Protein AF-A0A7W1SIY6-F1 (afdb_monomer_lite)

Structure (mmCIF, N/CA/C/O backbo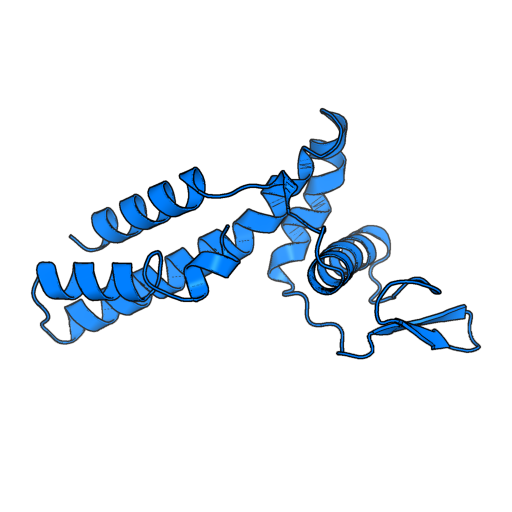ne):
data_AF-A0A7W1SIY6-F1
#
_entry.id   AF-A0A7W1SIY6-F1
#
loop_
_atom_site.group_PDB
_atom_site.id
_atom_site.type_symbol
_atom_site.label_atom_id
_atom_site.label_alt_id
_atom_site.label_comp_id
_atom_site.label_asym_id
_atom_site.label_entity_id
_atom_site.label_seq_id
_atom_site.pdbx_PDB_ins_code
_atom_site.Cartn_x
_atom_site.Cartn_y
_atom_site.Cartn_z
_atom_site.occupancy
_atom_site.B_iso_or_equiv
_atom_site.auth_seq_id
_atom_site.auth_comp_id
_atom_site.auth_asym_id
_atom_site.auth_atom_id
_atom_site.pdbx_PDB_model_num
ATOM 1 N N . MET A 1 1 ? 21.743 -2.384 -12.414 1.00 84.88 1 MET A N 1
ATOM 2 C CA . MET A 1 1 ? 20.937 -1.147 -12.358 1.00 84.88 1 MET A CA 1
ATOM 3 C C . MET A 1 1 ? 19.523 -1.365 -11.811 1.00 84.88 1 MET A C 1
ATOM 5 O O . MET A 1 1 ? 19.222 -0.806 -10.770 1.00 84.88 1 MET A O 1
ATOM 9 N N . LEU A 1 2 ? 18.697 -2.231 -12.422 1.00 88.19 2 LEU A N 1
ATOM 10 C CA . LEU A 1 2 ? 17.282 -2.456 -12.049 1.00 88.19 2 LEU A CA 1
ATOM 11 C C . LEU A 1 2 ? 16.999 -2.583 -10.538 1.00 88.19 2 LEU A C 1
ATOM 13 O O . LEU A 1 2 ? 16.204 -1.817 -10.004 1.00 88.19 2 LEU A O 1
ATOM 17 N N . LEU A 1 3 ? 17.648 -3.533 -9.853 1.00 90.12 3 LEU A N 1
ATOM 18 C CA . LEU A 1 3 ? 17.415 -3.777 -8.424 1.00 90.12 3 LEU A CA 1
ATOM 19 C C . LEU A 1 3 ? 17.698 -2.526 -7.579 1.00 90.12 3 LEU A C 1
ATOM 21 O O . LEU A 1 3 ? 16.885 -2.158 -6.740 1.00 90.12 3 LEU A O 1
ATOM 25 N N . TRP A 1 4 ? 18.817 -1.848 -7.843 1.00 89.62 4 TRP A N 1
ATOM 26 C CA . TRP A 1 4 ? 19.194 -0.628 -7.131 1.00 89.62 4 TRP A CA 1
ATOM 27 C C . TRP A 1 4 ? 18.203 0.510 -7.365 1.00 89.62 4 TRP A C 1
ATOM 29 O O . TRP A 1 4 ? 17.833 1.186 -6.412 1.00 89.62 4 TRP A O 1
ATOM 39 N N . SER A 1 5 ? 17.716 0.684 -8.597 1.00 87.50 5 SER A N 1
ATOM 40 C CA . SER A 1 5 ? 16.692 1.688 -8.903 1.00 87.50 5 SER A CA 1
ATOM 41 C C . SER A 1 5 ? 15.382 1.417 -8.156 1.00 87.50 5 SER A C 1
ATOM 43 O O . SER A 1 5 ? 14.774 2.354 -7.642 1.00 87.50 5 SER A O 1
ATOM 45 N N . VAL A 1 6 ? 14.958 0.150 -8.057 1.00 89.56 6 VAL A N 1
ATOM 46 C CA . VAL A 1 6 ? 13.746 -0.233 -7.310 1.00 89.56 6 VAL A CA 1
ATOM 47 C C . VAL A 1 6 ? 13.938 0.021 -5.817 1.00 89.56 6 VAL A C 1
ATOM 49 O O . VAL A 1 6 ? 13.108 0.689 -5.210 1.00 89.56 6 VAL A O 1
ATOM 52 N N . LEU A 1 7 ? 15.048 -0.444 -5.235 1.00 91.94 7 LEU A N 1
ATOM 53 C CA . LEU A 1 7 ? 15.339 -0.256 -3.810 1.00 91.94 7 LEU A CA 1
ATOM 54 C C . LEU A 1 7 ? 15.425 1.225 -3.430 1.00 91.94 7 LEU A C 1
ATOM 56 O O . LEU A 1 7 ? 14.842 1.626 -2.427 1.00 91.94 7 LEU A O 1
ATOM 60 N N . LEU A 1 8 ? 16.095 2.046 -4.245 1.00 91.19 8 LEU A N 1
ATOM 61 C CA . LEU A 1 8 ? 16.187 3.486 -4.006 1.00 91.19 8 LEU A CA 1
ATOM 62 C C . LEU A 1 8 ? 14.807 4.151 -4.078 1.00 91.19 8 LEU A C 1
ATOM 64 O O . LEU A 1 8 ? 14.478 4.961 -3.220 1.00 91.19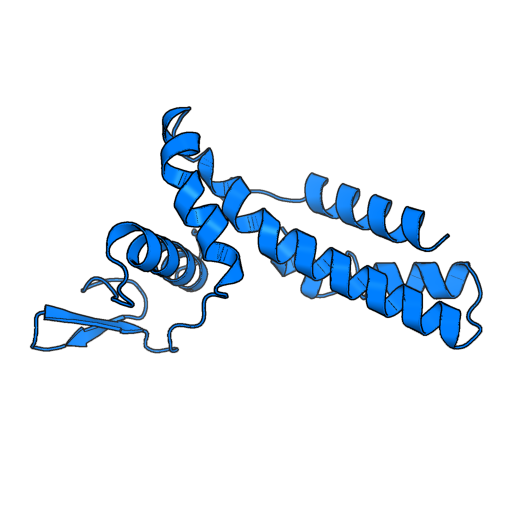 8 LEU A O 1
ATOM 68 N N . SER A 1 9 ? 13.979 3.772 -5.054 1.00 85.81 9 SER A N 1
ATOM 69 C CA . SER A 1 9 ? 12.616 4.303 -5.191 1.00 85.81 9 SER A CA 1
ATOM 70 C C . SER A 1 9 ? 11.738 3.924 -3.995 1.00 85.81 9 SER A C 1
ATOM 72 O O . SER A 1 9 ? 11.010 4.760 -3.471 1.00 85.81 9 SER A O 1
ATOM 74 N N . MET A 1 10 ? 11.850 2.681 -3.521 1.00 87.56 10 MET A N 1
ATOM 75 C CA . MET A 1 10 ? 11.152 2.194 -2.329 1.00 87.56 10 MET A CA 1
ATOM 76 C C . MET A 1 10 ? 11.599 2.924 -1.062 1.00 87.56 10 MET A C 1
ATOM 78 O O . MET A 1 10 ? 10.754 3.295 -0.250 1.00 87.56 10 MET A O 1
ATOM 82 N N . LEU A 1 11 ? 12.899 3.189 -0.918 1.00 89.44 11 LEU A N 1
ATOM 83 C CA . LEU A 1 11 ? 13.442 3.950 0.205 1.0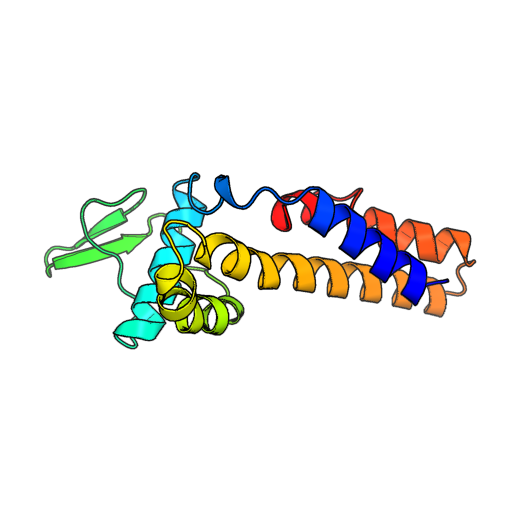0 89.44 11 LEU A CA 1
ATOM 84 C C . LEU A 1 11 ? 12.969 5.409 0.190 1.00 89.44 11 LEU A C 1
ATOM 86 O O . LEU A 1 11 ? 12.574 5.924 1.230 1.00 89.44 11 LEU A O 1
ATOM 90 N N . VAL A 1 12 ? 12.954 6.053 -0.981 1.00 87.56 12 VAL A N 1
ATOM 91 C CA . VAL A 1 12 ? 12.420 7.415 -1.135 1.00 87.56 12 VAL A CA 1
ATOM 92 C C . VAL A 1 12 ? 10.938 7.460 -0.773 1.00 87.56 12 VAL A C 1
ATOM 94 O O . VAL A 1 12 ? 10.544 8.316 0.009 1.00 87.56 12 VAL A O 1
ATOM 97 N N . LEU A 1 13 ? 10.126 6.524 -1.274 1.00 82.75 13 LEU A N 1
ATOM 98 C CA . LEU A 1 13 ? 8.703 6.471 -0.926 1.00 82.75 13 LEU A CA 1
ATOM 99 C C . LEU A 1 13 ? 8.502 6.228 0.571 1.00 82.75 13 LEU A C 1
ATOM 101 O O . LEU A 1 13 ? 7.756 6.965 1.200 1.00 82.75 13 LEU A O 1
ATOM 105 N N . GLY A 1 14 ? 9.232 5.282 1.168 1.00 81.38 14 GLY A N 1
ATOM 106 C CA . GLY A 1 14 ? 9.149 5.013 2.605 1.00 81.38 14 GLY A CA 1
ATOM 107 C C . GLY A 1 14 ? 9.570 6.197 3.482 1.00 81.38 14 GLY A C 1
ATOM 108 O O . GLY A 1 14 ? 9.036 6.362 4.571 1.00 81.38 14 GLY A O 1
ATOM 109 N N . ALA A 1 15 ? 10.492 7.042 3.012 1.00 84.25 15 ALA A N 1
ATOM 110 C CA . ALA A 1 15 ? 10.896 8.262 3.713 1.00 84.25 15 ALA A CA 1
ATOM 111 C C . ALA A 1 15 ? 9.880 9.413 3.584 1.00 84.25 15 ALA A C 1
ATOM 113 O O . ALA A 1 15 ? 9.919 10.346 4.382 1.00 84.25 15 ALA A O 1
ATOM 114 N N . LEU A 1 16 ? 9.010 9.367 2.571 1.00 82.56 16 LEU A N 1
ATOM 115 C CA . LEU A 1 16 ? 7.989 10.385 2.300 1.00 82.56 16 LEU A CA 1
ATOM 116 C C . LEU A 1 16 ? 6.594 9.996 2.810 1.00 82.56 16 LEU A C 1
ATOM 118 O O . LEU A 1 16 ? 5.707 10.846 2.824 1.00 82.56 16 LEU A O 1
ATOM 122 N N . VAL A 1 17 ? 6.410 8.739 3.214 1.00 78.75 17 VAL A N 1
ATOM 123 C CA . VAL A 1 17 ? 5.189 8.232 3.845 1.00 78.75 17 VAL A CA 1
ATOM 124 C C . VAL A 1 17 ? 4.874 9.014 5.118 1.00 78.75 17 VAL A C 1
ATOM 126 O O . VAL A 1 17 ? 5.737 9.172 5.984 1.00 78.75 17 VAL A O 1
ATOM 129 N N . ASP A 1 18 ? 3.615 9.425 5.267 1.00 79.94 18 ASP A N 1
ATOM 130 C CA . ASP A 1 18 ? 3.104 9.992 6.514 1.00 79.94 18 ASP A CA 1
ATOM 131 C C . ASP A 1 18 ? 1.862 9.229 6.982 1.00 79.94 18 ASP A C 1
ATOM 133 O O . ASP A 1 18 ? 0.721 9.530 6.615 1.00 79.94 18 ASP A O 1
ATOM 137 N N . ASP A 1 19 ? 2.091 8.241 7.846 1.00 76.00 19 ASP A N 1
ATOM 138 C CA . ASP A 1 19 ? 1.062 7.332 8.344 1.00 76.00 19 ASP A CA 1
ATOM 139 C C . ASP A 1 19 ? -0.031 8.014 9.179 1.00 76.00 19 ASP A C 1
ATOM 141 O O . ASP A 1 19 ? -1.142 7.489 9.289 1.00 76.00 19 ASP A O 1
ATOM 145 N N . ARG A 1 20 ? 0.204 9.240 9.657 1.00 80.81 20 ARG A N 1
ATOM 146 C CA . ARG A 1 20 ? -0.807 10.052 10.354 1.00 80.81 20 ARG A CA 1
ATOM 147 C C . ARG A 1 20 ? -2.003 10.390 9.463 1.00 80.81 20 ARG A C 1
ATOM 149 O O . ARG A 1 20 ? -3.074 10.713 9.978 1.00 80.81 20 ARG A O 1
ATOM 156 N N . HIS A 1 21 ? -1.842 10.305 8.141 1.00 76.75 21 HIS A N 1
ATOM 157 C CA . HIS A 1 21 ? -2.914 10.545 7.176 1.00 76.75 21 HIS A CA 1
ATOM 158 C C . HIS A 1 21 ? -3.756 9.300 6.871 1.00 76.75 21 HIS A C 1
ATOM 160 O O . HIS A 1 21 ? -4.829 9.414 6.262 1.00 76.75 21 HIS A O 1
ATOM 166 N N . VAL A 1 22 ? -3.327 8.115 7.327 1.00 76.19 22 VAL A N 1
ATOM 167 C CA . VAL A 1 22 ? -4.041 6.859 7.090 1.00 76.19 22 VAL A CA 1
ATOM 168 C C . VAL A 1 22 ? -5.440 6.929 7.686 1.00 76.19 22 VAL A C 1
ATOM 170 O O . VAL A 1 22 ? -5.643 7.121 8.887 1.00 76.19 22 VAL A O 1
ATOM 173 N N . GLY A 1 23 ? -6.429 6.738 6.815 1.00 75.19 23 GLY A N 1
ATOM 174 C CA . GLY A 1 23 ? -7.830 6.730 7.197 1.00 75.19 23 GLY A CA 1
ATOM 175 C C . GLY A 1 23 ? -8.396 8.105 7.534 1.00 75.19 23 GLY A C 1
ATOM 176 O O . GLY A 1 23 ? -9.477 8.123 8.106 1.00 75.19 23 GLY A O 1
ATOM 177 N N . LEU A 1 24 ? -7.741 9.231 7.198 1.00 80.00 24 LEU A N 1
ATOM 178 C CA . LEU A 1 24 ? -8.337 10.577 7.295 1.00 80.00 24 LEU A CA 1
ATOM 179 C C . LEU A 1 24 ? -9.386 10.825 6.204 1.00 80.00 24 LEU A C 1
ATOM 181 O O . LEU A 1 24 ? -10.425 11.438 6.467 1.00 80.00 24 LEU A O 1
ATOM 185 N N . ILE A 1 25 ? -9.141 10.299 5.004 1.00 79.62 25 ILE A N 1
ATOM 186 C CA . ILE A 1 25 ? -10.068 10.351 3.872 1.00 79.62 25 ILE A CA 1
ATOM 187 C C . ILE A 1 25 ? -11.173 9.320 4.100 1.00 79.62 25 ILE A C 1
ATOM 189 O O . ILE A 1 25 ? -10.901 8.155 4.388 1.00 79.62 25 ILE A O 1
ATOM 193 N N . ALA A 1 26 ? -12.424 9.757 3.962 1.00 75.19 26 ALA A N 1
ATOM 194 C CA . ALA A 1 26 ? -13.611 8.942 4.205 1.00 75.19 26 ALA A CA 1
ATOM 195 C C . ALA A 1 26 ? -13.610 7.610 3.429 1.00 75.19 26 ALA A C 1
ATOM 197 O O . ALA A 1 26 ? -13.924 6.570 4.005 1.00 75.19 26 ALA A O 1
ATOM 198 N N . ASP A 1 27 ? -13.173 7.631 2.169 1.00 73.38 27 ASP A N 1
ATOM 199 C CA . ASP A 1 27 ? -13.042 6.436 1.330 1.00 73.38 27 ASP A CA 1
ATOM 200 C C . ASP A 1 27 ? -11.981 5.455 1.870 1.00 73.38 27 ASP A C 1
ATOM 202 O O . ASP A 1 27 ? -12.283 4.306 2.190 1.00 73.38 27 ASP A O 1
ATOM 206 N N . GLY A 1 28 ? -10.757 5.927 2.135 1.00 74.75 28 GLY A N 1
ATOM 207 C CA . GLY A 1 28 ? -9.704 5.091 2.730 1.00 74.75 28 GLY A CA 1
ATOM 208 C C . GLY A 1 28 ? -10.080 4.527 4.108 1.00 74.75 28 GLY A C 1
ATOM 209 O O . GLY A 1 28 ? -9.753 3.389 4.444 1.00 74.75 28 GLY A O 1
ATOM 210 N N . ARG A 1 29 ? -10.838 5.289 4.904 1.00 79.88 29 ARG A N 1
ATOM 211 C CA . ARG A 1 29 ? -11.357 4.851 6.206 1.00 79.88 29 ARG A CA 1
ATOM 212 C C . ARG A 1 29 ? -12.385 3.724 6.069 1.00 79.88 29 ARG A C 1
ATOM 214 O O . ARG A 1 29 ? -12.370 2.789 6.872 1.00 79.88 29 ARG A O 1
ATOM 221 N N . GLN A 1 30 ? -13.274 3.813 5.077 1.00 76.69 30 GLN A N 1
ATOM 222 C CA . GLN A 1 30 ? -14.226 2.752 4.738 1.00 76.69 30 GLN A CA 1
ATOM 223 C C . GLN A 1 30 ? -13.505 1.465 4.339 1.00 76.69 30 GLN A C 1
ATOM 225 O O . GLN A 1 30 ? -13.882 0.385 4.804 1.00 76.69 30 GLN A O 1
ATOM 230 N N . MET A 1 31 ? -12.452 1.587 3.522 1.00 78.00 31 MET A N 1
ATOM 231 C CA . MET A 1 31 ? -11.623 0.455 3.128 1.00 78.00 31 MET A CA 1
ATOM 232 C C . MET A 1 31 ? -11.051 -0.215 4.374 1.00 78.00 31 MET A C 1
ATOM 234 O O . MET A 1 31 ? -11.461 -1.326 4.673 1.00 78.00 31 MET A O 1
ATOM 238 N N . ILE A 1 32 ? -10.237 0.469 5.184 1.00 77.62 32 ILE A N 1
ATOM 239 C CA . ILE A 1 32 ? -9.592 -0.118 6.377 1.00 77.62 32 ILE A CA 1
ATOM 240 C C . ILE A 1 32 ? -10.590 -0.859 7.282 1.00 77.62 32 ILE A C 1
ATOM 242 O O . ILE A 1 32 ? -10.355 -2.010 7.655 1.00 77.62 32 ILE A O 1
ATOM 246 N N . ARG A 1 33 ? -11.744 -0.245 7.576 1.00 77.50 33 ARG A N 1
ATOM 247 C CA . ARG A 1 33 ? -12.797 -0.857 8.408 1.00 77.50 33 ARG A CA 1
ATOM 248 C C . ARG A 1 33 ? -13.366 -2.143 7.816 1.00 77.50 33 ARG A C 1
ATOM 250 O O . ARG A 1 33 ? -13.706 -3.046 8.569 1.00 77.50 33 ARG A O 1
ATOM 257 N N . THR A 1 34 ? -13.434 -2.245 6.494 1.00 77.81 34 THR A N 1
ATOM 258 C CA . THR A 1 34 ? -13.901 -3.457 5.813 1.00 77.81 34 THR A CA 1
ATOM 259 C C . THR A 1 34 ? -12.943 -4.634 6.051 1.00 77.81 34 THR A C 1
ATOM 261 O O . THR A 1 34 ? -13.406 -5.744 6.267 1.00 77.81 34 THR A O 1
ATOM 264 N N . ALA A 1 35 ? -11.618 -4.428 6.094 1.00 76.38 35 ALA A N 1
ATOM 265 C CA . ALA A 1 35 ? -10.676 -5.526 6.397 1.00 76.38 35 ALA A CA 1
ATOM 266 C C . ALA A 1 35 ? -10.776 -5.921 7.856 1.00 76.38 35 ALA A C 1
ATOM 268 O O . ALA A 1 35 ? -10.694 -7.106 8.152 1.00 76.38 35 ALA A O 1
ATOM 269 N N . VAL A 1 36 ? -10.937 -4.943 8.750 1.00 77.25 36 VAL A N 1
ATOM 270 C CA . VAL A 1 36 ? -11.154 -5.229 10.169 1.00 77.25 36 VAL A CA 1
ATOM 271 C C . VAL A 1 36 ? -12.411 -6.085 10.336 1.00 77.25 36 VAL A C 1
ATOM 273 O O . VAL A 1 36 ? -12.321 -7.132 10.960 1.00 77.25 36 VAL A O 1
ATOM 276 N N . ALA A 1 37 ? -13.528 -5.734 9.689 1.00 76.06 37 ALA A N 1
ATOM 277 C CA . ALA A 1 37 ? -14.751 -6.541 9.715 1.00 76.06 37 ALA A CA 1
ATOM 278 C C . ALA A 1 37 ? -14.523 -7.973 9.193 1.00 76.06 37 ALA A C 1
ATOM 280 O O . ALA A 1 37 ? -14.853 -8.930 9.884 1.00 76.06 37 ALA A O 1
ATOM 281 N N . ILE A 1 38 ? -13.861 -8.141 8.041 1.00 80.19 38 ILE A N 1
ATOM 282 C CA . ILE A 1 38 ? -13.531 -9.475 7.503 1.00 80.19 38 ILE A CA 1
ATOM 283 C C . ILE A 1 38 ? -12.694 -10.286 8.501 1.00 80.19 38 ILE A C 1
ATOM 285 O O . ILE A 1 38 ? -12.928 -11.476 8.684 1.00 80.19 38 ILE A O 1
ATOM 289 N N . VAL A 1 39 ? -11.698 -9.660 9.130 1.00 81.31 39 VAL A N 1
ATOM 290 C CA . VAL A 1 39 ? -10.811 -10.322 10.093 1.00 81.31 39 VAL A CA 1
ATOM 291 C C . VAL A 1 39 ? -11.546 -10.696 11.378 1.00 81.31 39 VAL A C 1
ATOM 293 O O . VAL A 1 39 ? -11.299 -11.772 11.918 1.00 81.31 39 VAL A O 1
ATOM 296 N N . GLU A 1 40 ? -12.402 -9.814 11.889 1.00 79.06 40 GLU A N 1
ATOM 297 C CA . GLU A 1 40 ? -13.068 -9.988 13.182 1.00 79.06 40 GLU A CA 1
ATOM 298 C C . GLU A 1 40 ? -14.309 -10.881 13.099 1.00 79.06 40 GLU A C 1
ATOM 300 O O . GLU A 1 40 ? -14.574 -11.629 14.039 1.00 79.06 40 GLU A O 1
ATOM 305 N N . THR A 1 41 ? -15.060 -10.830 11.996 1.00 78.50 41 THR A N 1
ATOM 306 C CA . THR A 1 41 ? -16.356 -11.519 11.869 1.00 78.50 41 THR A CA 1
ATOM 307 C C . THR A 1 41 ? -16.421 -12.514 10.714 1.00 78.50 41 THR A C 1
ATOM 309 O O . THR A 1 41 ? -17.318 -13.350 10.687 1.00 78.50 41 THR A O 1
ATOM 312 N N . GLY A 1 42 ? -15.483 -12.462 9.763 1.00 78.25 42 GLY A N 1
ATOM 313 C CA . GLY A 1 42 ? -15.556 -13.246 8.526 1.00 78.25 42 GLY A CA 1
ATOM 314 C C . GLY A 1 42 ? -16.556 -12.696 7.505 1.00 78.25 42 GLY A C 1
ATOM 315 O O . GLY A 1 42 ? -16.771 -13.325 6.470 1.00 78.25 42 GLY A O 1
ATOM 316 N N . GLU A 1 43 ? -17.156 -11.532 7.767 1.00 75.19 43 GLU A N 1
ATOM 317 C CA . GLU A 1 43 ? -18.216 -10.958 6.940 1.00 75.19 43 GLU A CA 1
ATOM 318 C C . GLU A 1 43 ? -17.786 -9.662 6.244 1.00 75.19 43 GLU A C 1
ATOM 320 O O . GLU A 1 43 ? -16.912 -8.917 6.691 1.00 75.19 43 GLU A O 1
ATOM 325 N N . LEU A 1 44 ? -18.453 -9.375 5.127 1.00 73.56 44 LEU A N 1
ATOM 326 C CA . LEU A 1 44 ? -18.353 -8.118 4.394 1.00 73.56 44 LEU A CA 1
ATOM 327 C C . LEU A 1 44 ? -19.551 -7.240 4.771 1.00 73.56 44 LEU A C 1
ATOM 329 O O . LEU A 1 44 ? -20.562 -7.236 4.071 1.00 73.56 44 LEU A O 1
ATOM 333 N N . GLY A 1 45 ? -19.444 -6.522 5.889 1.00 67.75 45 GLY A N 1
ATOM 334 C CA . GLY A 1 45 ? -20.498 -5.636 6.391 1.00 67.75 45 GLY A CA 1
ATOM 335 C C . GLY A 1 45 ? -20.011 -4.202 6.582 1.00 67.75 45 GLY A C 1
ATOM 336 O O . GLY A 1 45 ? -18.868 -3.976 6.986 1.00 67.75 45 GLY A O 1
ATOM 337 N N . GLN A 1 46 ? -20.876 -3.217 6.323 1.00 71.31 46 GLN A N 1
ATOM 338 C CA . GLN A 1 46 ? -20.633 -1.839 6.749 1.00 71.31 46 GLN A CA 1
ATOM 339 C C . GLN A 1 46 ? -21.545 -1.450 7.905 1.00 71.31 46 GLN A C 1
ATOM 341 O O . GLN A 1 46 ? -22.742 -1.724 7.906 1.00 71.31 46 GLN A O 1
ATOM 346 N N . ALA A 1 47 ? -20.958 -0.773 8.891 1.00 70.75 4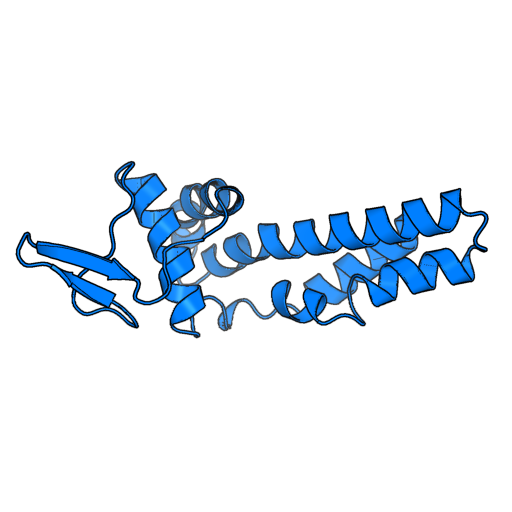7 ALA A N 1
ATOM 347 C CA . ALA A 1 47 ? -21.711 -0.181 9.984 1.00 70.75 47 ALA A CA 1
ATOM 348 C C . ALA A 1 47 ? -22.575 0.982 9.471 1.00 70.75 47 ALA A C 1
ATOM 350 O O . ALA A 1 47 ? -22.111 1.795 8.668 1.00 70.75 47 ALA A O 1
ATOM 351 N N . ARG A 1 48 ? -23.797 1.084 9.998 1.00 79.81 48 ARG A N 1
ATOM 352 C CA . ARG A 1 48 ? -24.746 2.164 9.700 1.00 79.81 48 ARG A CA 1
ATOM 353 C C . ARG A 1 48 ? -24.223 3.544 10.088 1.00 79.81 48 ARG A C 1
ATOM 355 O O . ARG A 1 48 ? -23.401 3.682 11.001 1.00 79.81 48 ARG A O 1
ATOM 362 N N . GLY A 1 49 ? -24.731 4.570 9.405 1.00 76.94 49 GLY A N 1
ATOM 363 C CA . GLY A 1 49 ? -24.441 5.973 9.723 1.00 76.94 49 GLY A CA 1
ATOM 364 C C . GLY A 1 49 ? -22.967 6.360 9.560 1.00 76.94 49 GLY A C 1
ATOM 365 O O . GLY A 1 49 ? -22.464 7.225 10.280 1.00 76.94 49 GLY A O 1
ATOM 366 N N . ARG A 1 50 ? -22.242 5.695 8.654 1.00 74.75 50 ARG A N 1
ATOM 367 C CA . ARG A 1 50 ? -20.839 6.001 8.332 1.00 74.75 50 ARG A CA 1
ATOM 368 C C . ARG A 1 50 ? -20.720 6.718 6.987 1.00 74.75 50 ARG A C 1
ATOM 370 O O . ARG A 1 50 ? -21.650 6.725 6.182 1.00 74.75 50 ARG A O 1
ATOM 377 N N . ASP A 1 51 ? -19.556 7.315 6.743 1.00 70.25 51 ASP A N 1
ATOM 378 C CA . ASP A 1 51 ? -19.249 8.025 5.496 1.00 70.25 51 ASP A CA 1
ATOM 379 C C . ASP A 1 51 ? -19.617 7.168 4.277 1.00 70.25 51 ASP A C 1
ATOM 381 O O . ASP A 1 51 ? -19.219 6.013 4.228 1.00 70.25 51 ASP A O 1
ATOM 385 N N . PHE A 1 52 ? -20.358 7.708 3.306 1.00 69.00 52 PHE A N 1
ATOM 386 C CA . PHE A 1 52 ? -20.721 7.013 2.059 1.00 69.00 52 PHE A CA 1
ATOM 387 C C . PHE A 1 52 ? -21.477 5.681 2.221 1.00 69.00 52 PHE A C 1
ATOM 389 O O . PHE A 1 52 ? -21.473 4.870 1.297 1.00 69.00 52 PHE A O 1
ATOM 396 N N . THR A 1 53 ? -22.157 5.469 3.350 1.00 78.25 53 THR A N 1
ATOM 397 C CA . THR A 1 53 ? -23.038 4.310 3.556 1.00 78.25 53 THR A CA 1
ATOM 398 C C . THR A 1 53 ? -24.487 4.594 3.171 1.00 78.25 53 THR A C 1
ATOM 400 O O . THR A 1 53 ? -24.973 5.716 3.307 1.00 78.25 53 THR A O 1
ATOM 403 N N . LEU A 1 54 ? -25.169 3.564 2.675 1.00 79.56 54 LEU A N 1
ATOM 404 C CA . LEU A 1 54 ? -26.614 3.495 2.499 1.00 79.56 54 LEU A CA 1
ATOM 405 C C . LEU A 1 54 ? -27.134 2.436 3.471 1.00 79.56 54 LEU A C 1
ATOM 407 O O . LEU A 1 54 ? -26.893 1.241 3.280 1.00 79.56 54 LEU A O 1
ATOM 411 N N . ASP A 1 55 ? -27.793 2.897 4.529 1.00 88.06 55 ASP A N 1
ATOM 412 C CA . ASP A 1 55 ? -28.413 2.039 5.534 1.00 88.06 55 ASP A CA 1
ATOM 413 C C . ASP A 1 55 ? -29.505 1.165 4.902 1.00 88.06 55 ASP A C 1
ATOM 415 O O . ASP A 1 55 ? -30.310 1.640 4.095 1.00 88.06 55 ASP A O 1
ATOM 419 N N . ARG A 1 56 ? -29.558 -0.102 5.308 1.00 80.62 56 ARG A N 1
ATOM 420 C CA . ARG A 1 56 ? -30.642 -1.030 4.982 1.00 80.62 56 ARG A CA 1
ATOM 421 C C . ARG A 1 56 ? -31.574 -1.199 6.176 1.00 80.62 56 ARG A C 1
ATOM 423 O O . ARG A 1 56 ? -31.201 -0.961 7.328 1.00 80.62 56 ARG A O 1
ATOM 430 N N . GLU A 1 57 ? -32.804 -1.614 5.889 1.00 83.19 57 GLU A N 1
ATOM 431 C CA . GLU A 1 57 ? -33.835 -1.825 6.912 1.00 83.19 57 GLU A CA 1
ATOM 432 C C . GLU A 1 57 ? -33.443 -2.927 7.910 1.00 83.19 57 GLU A C 1
ATOM 434 O O . GLU A 1 57 ? -33.671 -2.762 9.107 1.00 83.19 57 GLU A O 1
ATOM 439 N N . ASP A 1 58 ? -32.747 -3.969 7.444 1.00 81.62 58 ASP A N 1
ATOM 440 C CA . ASP A 1 58 ? -32.334 -5.137 8.239 1.00 81.62 58 ASP A CA 1
ATOM 441 C C . ASP A 1 58 ? -31.185 -4.861 9.231 1.00 81.62 58 ASP A C 1
ATOM 443 O O . ASP A 1 58 ? -30.778 -5.744 9.986 1.00 81.62 58 ASP A O 1
ATOM 447 N N . GLY A 1 59 ? -30.676 -3.624 9.281 1.00 77.62 59 GLY A N 1
ATOM 448 C CA . GLY A 1 59 ? -29.730 -3.179 10.307 1.00 77.62 59 GLY A CA 1
ATOM 449 C C . GLY A 1 59 ? -28.266 -3.090 9.872 1.00 77.62 59 GLY A C 1
ATOM 450 O O . GLY A 1 59 ? -27.456 -2.562 10.636 1.00 77.62 59 GLY A O 1
ATOM 451 N N . ASP A 1 60 ? -27.929 -3.513 8.656 1.00 80.38 60 ASP A N 1
ATOM 452 C CA . ASP A 1 60 ? -26.621 -3.303 8.032 1.00 80.38 60 ASP A CA 1
ATOM 453 C C . ASP A 1 60 ? -26.620 -2.070 7.105 1.00 80.38 60 ASP A C 1
ATOM 455 O O . ASP A 1 60 ? -27.590 -1.310 7.013 1.00 80.38 60 ASP A O 1
ATOM 459 N N . ALA A 1 61 ? -25.493 -1.827 6.440 1.00 80.38 61 ALA A N 1
ATOM 460 C CA . ALA A 1 61 ? -25.376 -0.811 5.407 1.00 80.38 61 ALA A CA 1
ATOM 461 C C . ALA A 1 61 ? -24.485 -1.288 4.256 1.00 80.38 61 ALA A C 1
ATOM 463 O O . ALA A 1 61 ? -23.650 -2.182 4.413 1.00 80.38 61 ALA A O 1
ATOM 464 N N . VAL A 1 62 ? -24.630 -0.643 3.098 1.00 73.38 62 VAL A N 1
ATOM 465 C CA . VAL A 1 62 ? -23.736 -0.826 1.944 1.00 73.38 62 VAL A CA 1
ATOM 466 C C . VAL A 1 62 ? -23.003 0.446 1.583 1.00 73.38 62 VAL A C 1
ATOM 468 O O . VAL A 1 62 ? -23.529 1.544 1.735 1.00 73.38 62 VAL A O 1
ATOM 471 N N . SER A 1 63 ? -21.799 0.302 1.035 1.00 72.62 63 SER A N 1
ATOM 472 C CA . SER A 1 63 ? -21.075 1.440 0.475 1.00 72.62 63 SER A CA 1
ATOM 473 C C . SER A 1 63 ? -21.737 1.926 -0.816 1.00 72.62 63 SER A C 1
ATOM 475 O O . SER A 1 63 ? -22.018 1.132 -1.717 1.00 72.62 63 SER A O 1
ATOM 477 N N . ARG A 1 64 ? -21.916 3.244 -0.944 1.00 63.31 64 ARG A N 1
ATOM 478 C CA . ARG A 1 64 ? -22.414 3.922 -2.152 1.00 63.31 64 ARG A CA 1
ATOM 479 C C . ARG A 1 64 ? -21.529 3.674 -3.377 1.00 63.31 64 ARG A C 1
ATOM 481 O O . ARG A 1 64 ? -22.036 3.691 -4.495 1.00 63.31 64 ARG A O 1
ATOM 488 N N . PHE A 1 65 ? -20.228 3.473 -3.174 1.00 58.66 65 PHE A N 1
ATOM 489 C CA . PHE A 1 65 ? -19.241 3.306 -4.247 1.00 58.66 65 PHE A CA 1
ATOM 490 C C . PHE A 1 65 ? -18.824 1.842 -4.467 1.00 58.66 65 PHE A C 1
ATOM 492 O O . PHE A 1 65 ? -18.010 1.559 -5.343 1.00 58.66 65 PHE A O 1
ATOM 499 N N . GLY A 1 66 ? -19.416 0.905 -3.716 1.00 55.53 66 GLY A N 1
ATOM 500 C CA . GLY A 1 66 ? -18.982 -0.490 -3.662 1.00 55.53 66 GLY A CA 1
ATOM 501 C C . GLY A 1 66 ? -17.821 -0.706 -2.684 1.00 55.53 66 GLY A C 1
ATOM 502 O O . GLY A 1 66 ? -17.055 0.202 -2.378 1.00 55.53 66 GLY A O 1
ATOM 503 N N . MET A 1 67 ? -17.701 -1.927 -2.154 1.00 57.84 67 MET A N 1
ATOM 504 C CA . MET A 1 67 ? -16.569 -2.329 -1.313 1.00 57.84 67 MET A CA 1
ATOM 505 C C . MET A 1 67 ? -15.507 -2.975 -2.196 1.00 57.84 67 MET A C 1
ATOM 507 O O . MET A 1 67 ? -15.714 -4.072 -2.706 1.00 57.84 67 MET A O 1
ATOM 511 N N . ALA A 1 68 ? -14.367 -2.318 -2.373 1.00 57.44 68 ALA A N 1
ATOM 512 C CA . ALA A 1 68 ? -13.245 -2.906 -3.097 1.00 57.44 68 ALA A CA 1
ATOM 513 C C . ALA A 1 68 ? -11.931 -2.612 -2.384 1.00 57.44 68 ALA A C 1
ATOM 515 O O . ALA A 1 68 ? -11.003 -2.040 -2.950 1.00 57.44 68 ALA A O 1
ATOM 516 N N . MET A 1 69 ? -11.832 -3.020 -1.119 1.00 63.62 69 MET A N 1
ATOM 517 C CA . MET A 1 69 ? -10.507 -3.179 -0.549 1.00 63.62 69 MET A CA 1
ATOM 518 C C . MET A 1 69 ? -9.871 -4.462 -1.067 1.00 63.62 69 MET A C 1
ATOM 520 O O . MET A 1 69 ? -10.483 -5.527 -1.040 1.00 63.62 69 MET A O 1
ATOM 524 N N . SER A 1 70 ? -8.624 -4.353 -1.524 1.00 73.31 70 SER A N 1
ATOM 525 C CA . SER A 1 70 ? -7.830 -5.519 -1.891 1.00 73.31 70 SER A CA 1
ATOM 526 C C . SER A 1 70 ? -7.741 -6.489 -0.713 1.00 73.31 70 SER A C 1
ATOM 528 O O . SER A 1 70 ? -7.365 -6.088 0.390 1.00 73.31 70 SER A O 1
ATOM 530 N N . LEU A 1 71 ? -8.006 -7.778 -0.957 1.00 78.06 71 LEU A N 1
ATOM 531 C CA . LEU A 1 71 ? -7.805 -8.843 0.037 1.00 78.06 71 LEU A CA 1
ATOM 532 C C . LEU A 1 71 ? -6.357 -8.897 0.549 1.00 78.06 71 LEU A C 1
ATOM 534 O O . LEU A 1 71 ? -6.104 -9.417 1.632 1.00 78.06 71 LEU A O 1
ATOM 538 N N . LEU A 1 72 ? -5.412 -8.295 -0.179 1.00 82.75 72 LEU A N 1
ATOM 539 C CA . LEU A 1 72 ? -4.034 -8.128 0.275 1.00 82.75 72 LEU A CA 1
ATOM 540 C C . LEU A 1 72 ? -3.915 -7.302 1.565 1.00 82.75 72 LEU A C 1
ATOM 542 O O . LEU A 1 72 ? -2.890 -7.412 2.225 1.00 82.75 72 LEU A O 1
ATOM 546 N N . GLN A 1 73 ? -4.932 -6.521 1.950 1.00 83.50 73 GLN A N 1
ATOM 547 C CA . GLN A 1 73 ? -4.948 -5.748 3.202 1.00 83.50 73 GLN A CA 1
ATOM 548 C C . GLN A 1 73 ? -5.396 -6.555 4.432 1.00 83.50 73 GLN A C 1
ATOM 550 O O . GLN A 1 73 ? -5.216 -6.102 5.562 1.00 83.50 73 GLN A O 1
ATOM 555 N N . VAL A 1 74 ? -5.944 -7.761 4.251 1.00 82.50 74 VAL A N 1
ATOM 556 C CA . VAL A 1 74 ? -6.399 -8.621 5.361 1.00 82.50 74 VAL A CA 1
ATOM 557 C C . VAL A 1 74 ? -5.268 -8.949 6.354 1.00 82.50 74 VAL A C 1
ATOM 559 O O . VAL A 1 74 ? -5.500 -8.824 7.556 1.00 82.50 74 VAL A O 1
ATOM 562 N N . PRO A 1 75 ? -4.031 -9.285 5.929 1.00 87.62 75 PRO A N 1
ATOM 563 C CA . PRO A 1 75 ? -2.921 -9.497 6.859 1.00 87.62 75 PRO A CA 1
ATOM 564 C C . PRO A 1 75 ? -2.581 -8.264 7.708 1.00 87.62 75 PRO A C 1
ATOM 566 O O . PRO A 1 75 ? -2.307 -8.404 8.900 1.00 87.62 75 PRO A O 1
ATOM 569 N N . ALA A 1 76 ? -2.629 -7.060 7.122 1.00 86.06 76 ALA A N 1
ATOM 570 C CA . ALA A 1 76 ? -2.391 -5.814 7.850 1.00 86.06 76 ALA A CA 1
ATOM 571 C C . ALA A 1 76 ? -3.466 -5.592 8.924 1.00 86.06 76 ALA A C 1
ATOM 573 O O . ALA A 1 76 ? -3.133 -5.321 10.076 1.00 86.06 76 ALA A O 1
ATOM 574 N N . ALA A 1 77 ? -4.740 -5.810 8.584 1.00 82.56 77 ALA A N 1
ATOM 575 C CA . ALA A 1 77 ? -5.842 -5.722 9.542 1.00 82.56 77 ALA A CA 1
ATOM 576 C C . ALA A 1 77 ? -5.772 -6.785 10.645 1.00 82.56 77 ALA A C 1
ATOM 578 O O . ALA A 1 77 ? -6.046 -6.482 11.800 1.00 82.56 77 ALA A O 1
ATOM 579 N N . TRP A 1 78 ? -5.349 -8.010 10.324 1.00 87.62 78 TRP A N 1
ATOM 580 C CA . TRP A 1 78 ? -5.161 -9.067 11.319 1.00 87.62 78 TRP A CA 1
ATOM 581 C C . TRP A 1 78 ? -4.054 -8.743 12.329 1.00 87.62 78 TRP A C 1
ATOM 583 O O . TRP A 1 78 ? -4.154 -9.082 13.514 1.00 87.62 78 TRP A O 1
ATOM 593 N N . LEU A 1 79 ? -2.995 -8.068 11.880 1.00 90.62 79 LEU A N 1
ATOM 594 C CA . LEU A 1 79 ? -1.882 -7.669 12.735 1.00 90.62 79 LEU A CA 1
ATOM 595 C C . LEU A 1 79 ? -2.158 -6.362 13.502 1.00 90.62 79 LEU A C 1
ATOM 597 O O . LEU A 1 79 ? -1.614 -6.179 14.594 1.00 90.62 79 LEU A O 1
ATOM 601 N N . ALA A 1 80 ? -3.023 -5.490 12.975 1.00 85.25 80 ALA A N 1
ATOM 602 C CA . ALA A 1 80 ? -3.281 -4.155 13.508 1.00 85.25 80 ALA A CA 1
ATOM 603 C C . ALA A 1 80 ? -3.588 -4.112 15.017 1.00 85.25 80 ALA A C 1
ATOM 605 O O . ALA A 1 80 ? -2.891 -3.365 15.704 1.00 85.25 80 ALA A O 1
ATOM 606 N N . PRO A 1 81 ? -4.483 -4.945 15.595 1.00 78.38 81 PRO A N 1
ATOM 607 C CA . PRO A 1 81 ? -4.766 -4.902 17.034 1.00 78.38 81 PRO A CA 1
ATOM 608 C C . PRO A 1 81 ? -3.532 -5.146 17.914 1.00 78.38 81 PRO A C 1
ATOM 610 O O . PRO A 1 81 ? -3.381 -4.538 18.972 1.00 78.38 81 PRO A O 1
ATOM 613 N N . ARG A 1 82 ? -2.616 -6.018 17.469 1.00 92.00 82 ARG A N 1
ATOM 614 C CA . ARG A 1 82 ? -1.390 -6.354 18.213 1.00 92.00 82 ARG A CA 1
ATOM 615 C C . ARG A 1 82 ? -0.392 -5.202 18.210 1.00 92.00 82 ARG A C 1
ATOM 617 O O . ARG A 1 82 ? 0.309 -5.003 19.195 1.00 92.00 82 ARG A O 1
ATOM 624 N N . VAL A 1 83 ? -0.322 -4.457 17.109 1.00 89.56 83 VAL A N 1
ATOM 625 C CA . VAL A 1 83 ? 0.567 -3.295 16.983 1.00 89.56 83 VAL A CA 1
ATOM 626 C C . VAL A 1 83 ? -0.032 -2.073 17.673 1.00 89.56 83 VAL A C 1
ATOM 628 O O . VAL A 1 83 ? 0.693 -1.327 18.325 1.00 89.56 83 VAL A O 1
ATOM 631 N N . GLU A 1 84 ? -1.352 -1.909 17.610 1.00 86.81 84 GLU A N 1
ATOM 632 C CA . GLU A 1 84 ? -2.081 -0.833 18.288 1.00 86.81 84 GLU A CA 1
ATOM 633 C C . GLU A 1 84 ? -1.973 -0.930 19.819 1.00 86.81 84 GLU A C 1
ATOM 635 O O . GLU A 1 84 ? -1.933 0.087 20.509 1.00 86.81 84 GLU A O 1
ATOM 640 N N . ALA A 1 85 ? -1.809 -2.141 20.366 1.00 88.75 85 ALA A N 1
ATOM 641 C CA . ALA A 1 85 ? -1.534 -2.349 21.791 1.00 88.75 85 ALA A CA 1
ATOM 642 C C . ALA A 1 85 ? -0.246 -1.651 22.284 1.00 88.75 85 ALA A C 1
ATOM 644 O O . ALA A 1 85 ? -0.074 -1.454 23.485 1.00 88.75 85 ALA A O 1
ATOM 645 N N . LEU A 1 86 ? 0.656 -1.259 21.375 1.00 91.56 86 LEU A N 1
ATOM 646 C CA . LEU A 1 86 ? 1.888 -0.527 21.689 1.00 91.56 86 LEU A CA 1
ATOM 647 C C . LEU A 1 86 ? 1.681 0.998 21.767 1.00 91.56 86 LEU A C 1
ATOM 649 O O . LEU A 1 86 ? 2.624 1.728 22.083 1.00 91.56 86 LEU A O 1
ATOM 653 N N . GLY A 1 87 ? 0.492 1.493 21.421 1.00 84.38 87 GLY A N 1
ATOM 654 C CA . GLY A 1 87 ? 0.124 2.904 21.480 1.00 84.38 87 GLY A CA 1
ATOM 655 C C . GLY A 1 87 ? -0.840 3.322 20.358 1.00 84.38 87 GLY A C 1
ATOM 656 O O . GLY A 1 87 ? -0.820 2.712 19.287 1.00 84.38 87 GLY A O 1
ATOM 657 N N . PRO A 1 88 ? -1.639 4.386 20.571 1.00 80.25 88 PRO A N 1
ATOM 658 C CA . PRO A 1 88 ? -2.585 4.882 19.573 1.00 80.25 88 PRO A CA 1
ATOM 659 C C . PRO A 1 88 ? -1.915 5.246 18.241 1.00 80.25 88 PRO A C 1
ATOM 661 O O . PRO A 1 88 ? -0.886 5.923 18.228 1.00 80.25 88 PRO A O 1
ATOM 664 N N . GLY A 1 89 ? -2.511 4.818 17.130 1.00 74.62 89 GLY A N 1
ATOM 665 C CA . GLY A 1 89 ? -2.072 5.092 15.760 1.00 74.62 89 GLY A CA 1
ATOM 666 C C . GLY A 1 89 ? -0.932 4.203 15.260 1.00 74.62 89 GLY A C 1
ATOM 667 O O . GLY A 1 89 ? -0.606 4.238 14.078 1.00 74.62 89 GLY A O 1
ATOM 668 N N . ARG A 1 90 ? -0.331 3.356 16.102 1.00 84.56 90 ARG A N 1
ATOM 669 C CA . ARG A 1 90 ? 0.858 2.578 15.708 1.00 84.56 90 ARG A CA 1
ATOM 670 C C . ARG A 1 90 ? 0.585 1.525 14.640 1.00 84.56 90 ARG A C 1
ATOM 672 O O . ARG A 1 90 ? 1.517 1.100 13.961 1.00 84.56 90 ARG A O 1
ATOM 679 N N . SER A 1 91 ? -0.662 1.091 14.487 1.00 83.69 91 SER A N 1
ATOM 680 C CA . SER A 1 91 ? -1.052 0.154 13.432 1.00 83.69 91 SER A CA 1
ATOM 681 C C . SER A 1 91 ? -1.216 0.801 12.050 1.00 83.69 91 SER A C 1
ATOM 683 O O . SER A 1 91 ? -1.283 0.072 11.060 1.00 83.69 91 SER A O 1
ATOM 685 N N . GLN A 1 92 ? -1.239 2.139 11.946 1.00 80.44 92 GLN A N 1
ATOM 686 C CA . GLN A 1 92 ? -1.496 2.859 10.690 1.00 80.44 92 GLN A CA 1
ATOM 687 C C . GLN A 1 92 ? -0.493 2.498 9.587 1.00 80.44 92 GLN A C 1
ATOM 689 O O . GLN A 1 92 ? -0.902 2.205 8.461 1.00 80.44 92 GLN A O 1
ATOM 694 N N . ALA A 1 93 ? 0.796 2.407 9.925 1.00 84.75 93 ALA A N 1
ATOM 695 C CA . ALA A 1 93 ? 1.855 2.043 8.985 1.00 84.75 93 ALA A CA 1
ATOM 696 C C . ALA A 1 93 ? 1.647 0.670 8.313 1.00 84.75 93 ALA A C 1
ATOM 698 O O . ALA A 1 93 ? 2.088 0.461 7.183 1.00 84.75 93 ALA A O 1
ATOM 699 N N . LEU A 1 94 ? 0.943 -0.270 8.959 1.00 86.19 94 LEU A N 1
ATOM 700 C CA . LEU A 1 94 ? 0.689 -1.597 8.385 1.00 86.19 94 LEU A CA 1
ATOM 701 C C . LEU A 1 94 ? -0.148 -1.522 7.106 1.00 86.19 94 LEU A C 1
ATOM 703 O O . LEU A 1 94 ? 0.088 -2.284 6.169 1.00 86.19 94 LEU A O 1
ATOM 707 N N . PHE A 1 95 ? -1.099 -0.589 7.050 1.00 83.44 95 PHE A N 1
ATOM 708 C CA . PHE A 1 95 ? -2.007 -0.436 5.913 1.00 83.44 95 PHE A CA 1
ATOM 709 C C . PHE A 1 95 ? -1.340 0.212 4.691 1.00 83.44 95 PHE A C 1
ATOM 711 O O . PHE A 1 95 ? -1.896 0.158 3.592 1.00 83.44 95 PHE A O 1
ATOM 718 N N . LEU A 1 96 ? -0.131 0.761 4.859 1.00 85.00 96 LEU A N 1
ATOM 719 C CA . LEU A 1 96 ? 0.686 1.322 3.780 1.00 85.00 96 LEU A CA 1
ATOM 720 C C . LEU A 1 96 ? 1.622 0.293 3.137 1.00 85.00 96 LEU A C 1
ATOM 722 O O . LEU A 1 96 ? 2.088 0.499 2.019 1.00 85.00 96 LEU A O 1
ATOM 726 N N . LEU A 1 97 ? 1.856 -0.852 3.788 1.00 84.62 97 LEU A N 1
ATOM 727 C CA . LEU A 1 97 ? 2.768 -1.880 3.280 1.00 84.62 97 LEU A CA 1
ATOM 728 C C . LEU A 1 97 ? 2.312 -2.446 1.934 1.00 84.62 97 LEU A C 1
ATOM 730 O O . LEU A 1 97 ? 3.110 -2.583 1.013 1.00 84.62 97 LEU A O 1
ATOM 734 N N . VAL A 1 98 ? 1.025 -2.768 1.807 1.00 84.81 98 VAL A N 1
ATOM 735 C CA . VAL A 1 98 ? 0.458 -3.349 0.584 1.00 84.81 98 VAL A CA 1
ATOM 736 C C . VAL A 1 98 ? 0.581 -2.406 -0.614 1.00 84.81 98 VAL A C 1
ATOM 738 O O . VAL A 1 98 ? 1.133 -2.841 -1.628 1.00 84.81 98 VAL A O 1
ATOM 741 N N . PRO A 1 99 ? 0.110 -1.144 -0.555 1.00 82.75 99 PRO A N 1
ATOM 742 C CA . PRO A 1 99 ? 0.273 -0.241 -1.684 1.00 82.75 99 PRO A CA 1
ATOM 743 C C . PRO A 1 99 ? 1.748 0.066 -1.970 1.00 82.75 99 PRO A C 1
ATOM 745 O O . PRO A 1 99 ? 2.135 0.072 -3.137 1.00 82.75 99 PRO A O 1
ATOM 748 N N . TRP A 1 100 ? 2.596 0.220 -0.946 1.00 84.44 100 TRP A N 1
ATOM 749 C CA . TRP A 1 100 ? 4.037 0.421 -1.131 1.00 84.44 100 TRP A CA 1
ATOM 750 C C . TRP A 1 100 ? 4.693 -0.737 -1.897 1.00 84.44 100 TRP A C 1
ATOM 752 O O . TRP A 1 100 ? 5.371 -0.521 -2.905 1.00 84.44 100 TRP A O 1
ATOM 762 N N . LEU A 1 101 ? 4.412 -1.982 -1.502 1.00 88.31 101 LEU A N 1
ATOM 763 C CA . LEU A 1 101 ? 4.911 -3.171 -2.198 1.00 88.31 101 LEU A CA 1
ATOM 764 C C . LEU A 1 101 ? 4.337 -3.296 -3.614 1.00 88.31 101 LEU A C 1
ATOM 766 O O . LEU A 1 101 ? 5.070 -3.663 -4.532 1.00 88.31 101 LEU A O 1
ATOM 770 N N . ALA A 1 102 ? 3.059 -2.969 -3.822 1.00 87.81 102 ALA A N 1
ATOM 771 C CA . ALA A 1 102 ? 2.434 -3.005 -5.145 1.00 87.81 102 ALA A CA 1
ATOM 772 C C . ALA A 1 102 ? 3.104 -2.023 -6.123 1.00 87.81 102 ALA A C 1
ATOM 774 O O . ALA A 1 102 ? 3.388 -2.395 -7.264 1.00 87.81 102 ALA A O 1
ATOM 775 N N . VAL A 1 103 ? 3.437 -0.810 -5.665 1.00 88.12 103 VAL A N 1
ATOM 776 C CA . VAL A 1 103 ? 4.226 0.162 -6.441 1.00 88.12 103 VAL A CA 1
ATOM 777 C C . VAL A 1 103 ? 5.622 -0.388 -6.742 1.00 88.12 103 VAL A C 1
ATOM 779 O O . VAL A 1 103 ? 6.086 -0.301 -7.879 1.00 88.12 103 VAL A O 1
ATOM 782 N N . GLY A 1 104 ? 6.277 -1.027 -5.768 1.00 90.19 104 GLY A N 1
ATOM 783 C CA . GLY A 1 104 ? 7.566 -1.697 -5.974 1.00 90.19 104 GLY A CA 1
ATOM 784 C C . GLY A 1 104 ? 7.525 -2.786 -7.045 1.00 90.19 104 GLY A C 1
ATOM 785 O O . GLY A 1 104 ? 8.402 -2.839 -7.910 1.00 90.19 104 GLY A O 1
ATOM 786 N N . VAL A 1 105 ? 6.484 -3.622 -7.037 1.00 92.56 105 VAL A N 1
ATOM 787 C CA . VAL A 1 105 ? 6.271 -4.668 -8.048 1.00 92.56 105 VAL A CA 1
ATOM 788 C C . VAL A 1 105 ? 6.023 -4.056 -9.427 1.00 92.56 105 VAL A C 1
ATOM 790 O O . VAL A 1 105 ? 6.634 -4.502 -10.400 1.00 92.56 105 VAL A O 1
ATOM 793 N N . ALA A 1 106 ? 5.189 -3.017 -9.526 1.00 90.31 106 ALA A N 1
ATOM 794 C CA . ALA A 1 106 ? 4.940 -2.312 -10.783 1.00 90.31 106 ALA A CA 1
ATOM 795 C C . ALA A 1 106 ? 6.231 -1.705 -11.358 1.00 90.31 106 ALA A C 1
ATOM 797 O O . ALA A 1 106 ? 6.538 -1.889 -12.539 1.00 90.31 106 ALA A O 1
ATOM 798 N N . ALA A 1 107 ? 7.038 -1.062 -10.512 1.00 91.69 107 ALA A N 1
ATOM 799 C CA . ALA A 1 107 ? 8.312 -0.475 -10.903 1.00 91.69 107 ALA A CA 1
ATOM 800 C C . ALA A 1 107 ? 9.335 -1.535 -11.346 1.00 91.69 107 ALA A C 1
ATOM 802 O O . ALA A 1 107 ? 10.002 -1.375 -12.373 1.00 91.69 107 ALA A O 1
ATOM 803 N N . ALA A 1 108 ? 9.420 -2.658 -10.625 1.00 94.62 108 ALA A N 1
ATOM 804 C CA . ALA A 1 108 ? 10.265 -3.787 -11.000 1.00 94.62 108 ALA A CA 1
ATOM 805 C C . ALA A 1 108 ? 9.836 -4.410 -12.339 1.00 94.62 108 ALA A C 1
ATOM 807 O O . ALA A 1 108 ? 10.693 -4.726 -13.169 1.00 94.62 108 ALA A O 1
ATOM 808 N N . ALA A 1 109 ? 8.528 -4.548 -12.579 1.00 95.94 109 ALA A N 1
ATOM 809 C CA . ALA A 1 109 ? 7.988 -5.042 -13.840 1.00 95.94 109 ALA A CA 1
ATOM 810 C C . ALA A 1 109 ? 8.305 -4.089 -15.003 1.00 95.94 109 ALA A C 1
ATOM 812 O O . 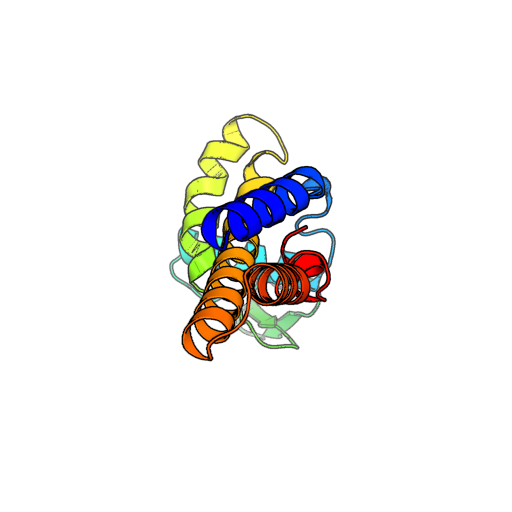ALA A 1 109 ? 8.813 -4.541 -16.029 1.00 95.94 109 ALA A O 1
ATOM 813 N N . ALA A 1 110 ? 8.098 -2.779 -14.827 1.00 94.44 110 ALA A N 1
ATOM 814 C CA . ALA A 1 110 ? 8.408 -1.764 -15.834 1.00 94.44 110 ALA A CA 1
ATOM 815 C C . ALA A 1 110 ? 9.894 -1.783 -16.226 1.00 94.44 110 ALA A C 1
ATOM 817 O O . ALA A 1 110 ? 10.234 -1.876 -17.408 1.00 94.44 110 ALA A O 1
ATOM 818 N N . GLY A 1 111 ? 10.794 -1.789 -15.238 1.00 95.44 111 GLY A N 1
ATOM 819 C CA . GLY A 1 111 ? 12.229 -1.893 -15.494 1.00 95.44 111 GLY A CA 1
ATOM 820 C C . GLY A 1 111 ? 12.645 -3.246 -16.091 1.00 95.44 111 GLY A C 1
ATOM 821 O O . GLY A 1 111 ? 13.523 -3.305 -16.954 1.00 95.44 111 GLY A O 1
ATOM 822 N N . GLY A 1 112 ? 11.990 -4.340 -15.692 1.00 96.88 112 GLY A N 1
ATOM 823 C CA . GLY A 1 112 ? 12.189 -5.668 -16.274 1.00 96.88 112 GLY A CA 1
ATOM 824 C C . GLY A 1 112 ? 11.795 -5.738 -17.752 1.00 96.88 112 GLY A C 1
ATOM 825 O O .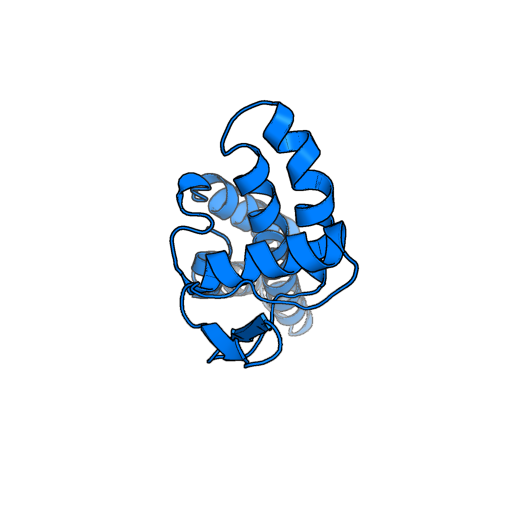 GLY A 1 112 ? 12.532 -6.315 -18.554 1.00 96.88 112 GLY A O 1
ATOM 826 N N . ILE A 1 113 ? 10.676 -5.110 -18.125 1.00 97.25 113 ILE A N 1
ATOM 827 C CA . ILE A 1 113 ? 10.218 -4.985 -19.515 1.00 97.25 113 ILE A CA 1
ATOM 828 C C . ILE A 1 113 ? 11.199 -4.126 -20.318 1.00 97.25 113 ILE A C 1
ATOM 830 O O . ILE A 1 113 ? 11.675 -4.581 -21.356 1.00 97.25 113 ILE A O 1
ATOM 834 N N . ALA A 1 114 ? 11.578 -2.945 -19.814 1.00 96.25 114 ALA A N 1
ATOM 835 C CA . ALA A 1 114 ? 12.541 -2.064 -20.481 1.00 96.25 114 ALA A CA 1
ATOM 836 C C . ALA A 1 114 ? 13.866 -2.785 -20.781 1.00 96.25 114 ALA A C 1
ATOM 838 O O . ALA A 1 114 ? 14.389 -2.697 -21.891 1.00 96.25 114 ALA A O 1
ATOM 839 N N . ARG A 1 115 ? 14.368 -3.580 -19.827 1.00 96.75 115 ARG A N 1
ATOM 840 C CA . ARG A 1 115 ? 15.579 -4.389 -20.017 1.00 96.75 115 ARG A CA 1
ATOM 841 C C . ARG A 1 115 ? 15.394 -5.471 -21.082 1.00 96.75 115 ARG A C 1
ATOM 843 O O . ARG A 1 115 ? 16.285 -5.678 -21.898 1.00 96.75 115 ARG A O 1
ATOM 850 N N . ARG A 1 116 ? 14.258 -6.180 -21.078 1.00 97.19 116 ARG A N 1
ATOM 851 C CA . ARG A 1 116 ? 13.962 -7.240 -22.064 1.00 97.19 116 ARG A CA 1
ATOM 852 C C . ARG A 1 116 ? 13.807 -6.704 -23.486 1.00 97.19 116 ARG A C 1
ATOM 854 O O . ARG A 1 116 ? 14.101 -7.430 -24.425 1.00 97.19 116 ARG A O 1
ATOM 861 N N . LEU A 1 117 ? 13.396 -5.448 -23.634 1.00 97.44 117 LEU A N 1
ATOM 862 C CA . LEU A 1 117 ? 13.309 -4.753 -24.919 1.00 97.44 117 LEU A CA 1
ATOM 863 C C . LEU A 1 117 ? 14.655 -4.165 -25.390 1.00 97.44 117 LEU A C 1
ATOM 865 O O . LEU A 1 117 ? 14.689 -3.466 -26.396 1.00 97.44 117 LEU A O 1
ATOM 869 N N . GLY A 1 118 ? 15.761 -4.441 -24.686 1.00 96.44 118 GLY A N 1
ATOM 870 C CA . GLY A 1 118 ? 17.099 -3.964 -25.053 1.00 96.44 118 GLY A CA 1
ATOM 871 C C . GLY A 1 118 ? 17.424 -2.548 -24.572 1.00 96.44 118 GLY A C 1
ATOM 872 O O . GLY A 1 118 ? 18.362 -1.937 -25.075 1.00 96.44 118 GLY A O 1
ATOM 873 N N . GLY A 1 119 ? 16.662 -2.014 -23.612 1.00 95.06 119 GLY A N 1
ATOM 874 C CA . GLY A 1 119 ? 16.908 -0.692 -23.046 1.00 95.06 119 GLY A CA 1
ATOM 875 C C . GLY A 1 119 ? 18.242 -0.597 -22.299 1.00 95.06 119 GLY A C 1
ATOM 876 O O . GLY A 1 119 ? 18.683 -1.547 -21.647 1.00 95.06 119 GLY A O 1
ATOM 877 N N . THR A 1 120 ? 18.866 0.578 -22.364 1.00 96.50 120 THR A N 1
ATOM 878 C CA . THR A 1 120 ? 20.080 0.903 -21.605 1.00 96.50 120 THR A CA 1
ATOM 879 C C . THR A 1 120 ? 19.799 0.987 -20.104 1.00 96.50 120 THR A C 1
ATOM 881 O O . THR A 1 120 ? 18.656 1.145 -19.672 1.00 96.50 120 THR A O 1
ATOM 884 N N . ASP A 1 121 ? 20.851 0.957 -19.286 1.00 94.56 121 ASP A N 1
ATOM 885 C CA . ASP A 1 121 ? 20.728 1.103 -17.831 1.00 94.56 121 ASP A CA 1
ATOM 886 C C . ASP A 1 121 ? 20.004 2.395 -17.414 1.00 94.56 121 ASP A C 1
ATOM 888 O O . ASP A 1 121 ? 19.203 2.378 -16.476 1.00 94.56 121 ASP A O 1
ATOM 892 N N . ALA A 1 122 ? 20.228 3.496 -18.140 1.00 95.06 122 ALA A N 1
ATOM 893 C CA . ALA A 1 122 ? 19.520 4.753 -17.915 1.00 95.06 122 ALA A CA 1
ATOM 894 C C . ALA A 1 122 ? 18.020 4.623 -18.226 1.00 95.06 122 ALA A C 1
ATOM 896 O O . ALA A 1 122 ? 17.191 5.043 -17.425 1.00 95.06 122 ALA A O 1
ATOM 897 N N . GLN A 1 123 ? 17.658 3.979 -19.340 1.00 95.19 123 GLN A N 1
ATOM 898 C CA . GLN A 1 123 ? 16.257 3.765 -19.724 1.00 95.19 123 GLN A CA 1
ATOM 899 C C . GLN A 1 123 ? 15.526 2.829 -18.753 1.00 95.19 123 GLN A C 1
ATOM 901 O O . GLN A 1 123 ? 14.367 3.068 -18.417 1.00 95.19 123 GLN A O 1
ATOM 906 N N . VAL A 1 124 ? 16.207 1.796 -18.251 1.00 95.50 124 VAL A N 1
ATOM 907 C CA . VAL A 1 124 ? 15.678 0.916 -17.200 1.00 95.50 124 VAL A CA 1
ATOM 908 C C . VAL A 1 124 ? 15.424 1.704 -15.914 1.00 95.50 124 VAL A C 1
ATOM 910 O O . VAL A 1 124 ? 14.361 1.556 -15.313 1.00 95.50 124 VAL A O 1
ATOM 913 N N . ALA A 1 125 ? 16.359 2.566 -15.504 1.00 93.25 125 ALA A N 1
ATOM 914 C CA . ALA A 1 125 ? 16.185 3.415 -14.327 1.00 93.25 125 ALA A CA 1
ATOM 915 C C . ALA A 1 125 ? 15.021 4.406 -14.502 1.00 93.25 125 ALA A C 1
ATOM 917 O O . ALA A 1 125 ? 14.195 4.540 -13.600 1.00 93.25 125 ALA A O 1
ATOM 918 N N . SER A 1 126 ? 14.898 5.043 -15.670 1.00 92.75 126 SER A N 1
ATOM 919 C CA . SER A 1 126 ? 13.771 5.929 -15.983 1.00 92.75 126 SER A CA 1
ATOM 920 C C . SER A 1 126 ? 12.430 5.198 -15.926 1.00 92.75 126 SER A C 1
ATOM 922 O O . SER A 1 126 ? 11.488 5.727 -15.347 1.00 92.75 126 SER A O 1
ATOM 924 N N . ALA A 1 127 ? 12.340 3.975 -16.460 1.00 92.56 127 ALA A N 1
ATOM 925 C CA . ALA A 1 127 ? 11.113 3.179 -16.406 1.00 92.56 127 ALA A CA 1
ATOM 926 C C . ALA A 1 127 ? 10.692 2.856 -14.961 1.00 92.56 127 ALA A C 1
ATOM 928 O O . ALA A 1 127 ? 9.515 2.954 -14.628 1.00 92.56 127 ALA A O 1
ATOM 929 N N . VAL A 1 128 ? 11.652 2.525 -14.091 1.00 93.81 128 VAL A N 1
ATOM 930 C CA . VAL A 1 128 ? 11.401 2.295 -12.658 1.00 93.81 128 VAL A CA 1
ATOM 931 C C . VAL A 1 128 ? 10.889 3.568 -11.981 1.00 93.81 128 VAL A C 1
ATOM 933 O O . VAL A 1 128 ? 9.881 3.521 -11.277 1.00 93.81 128 VAL A O 1
ATOM 936 N N . LEU A 1 129 ? 11.546 4.711 -12.205 1.00 90.81 129 LEU A N 1
ATOM 937 C CA . LEU A 1 129 ? 11.166 5.991 -11.597 1.00 90.81 129 LEU A CA 1
ATOM 938 C C . LEU A 1 129 ? 9.773 6.452 -12.049 1.00 90.81 129 LEU A C 1
ATOM 940 O O . LEU A 1 129 ? 8.954 6.837 -11.215 1.00 90.81 129 LEU A O 1
ATOM 944 N N . LEU A 1 130 ? 9.481 6.354 -13.350 1.00 90.38 130 LEU A N 1
ATOM 945 C CA . LEU A 1 130 ? 8.187 6.720 -13.942 1.00 90.38 130 LEU A CA 1
ATOM 946 C C . LEU A 1 130 ? 7.041 5.783 -13.547 1.00 90.38 130 LEU A C 1
ATOM 948 O O . LEU A 1 130 ? 5.884 6.153 -13.708 1.00 90.38 130 LEU A O 1
ATOM 952 N N . ALA A 1 131 ? 7.346 4.592 -13.032 1.00 88.50 131 ALA A N 1
ATOM 953 C CA . ALA A 1 131 ? 6.369 3.650 -12.488 1.00 88.50 131 ALA A CA 1
ATOM 954 C C . ALA A 1 131 ? 6.309 3.666 -10.946 1.00 88.50 131 ALA A C 1
ATOM 956 O O . ALA A 1 131 ? 5.598 2.857 -10.355 1.00 88.50 131 ALA A O 1
ATOM 957 N N . SER A 1 132 ? 7.060 4.560 -10.290 1.00 87.62 132 SER A N 1
ATOM 958 C CA . SER A 1 132 ? 7.095 4.699 -8.830 1.00 87.62 132 SER A CA 1
ATOM 959 C C . SER A 1 132 ? 7.002 6.164 -8.398 1.00 87.62 132 SER A C 1
ATOM 961 O O . SER A 1 132 ? 5.911 6.730 -8.414 1.00 87.62 132 SER A O 1
ATOM 963 N N . VAL A 1 133 ? 8.130 6.783 -8.036 1.00 83.62 133 VAL A N 1
ATOM 964 C CA . VAL A 1 133 ? 8.221 8.110 -7.401 1.00 83.62 133 VAL A CA 1
ATOM 965 C C . VAL A 1 133 ? 7.717 9.226 -8.315 1.00 83.62 133 VAL A C 1
ATOM 967 O O . VAL A 1 133 ? 7.089 10.168 -7.849 1.00 83.62 133 VAL A O 1
ATOM 970 N N . ALA A 1 134 ? 7.965 9.120 -9.621 1.00 80.69 134 ALA A N 1
ATOM 971 C CA . ALA A 1 134 ? 7.543 10.115 -10.606 1.00 80.69 134 ALA A CA 1
ATOM 972 C C . ALA A 1 134 ? 6.159 9.806 -11.209 1.00 80.69 134 ALA A C 1
ATOM 974 O O . ALA A 1 134 ? 5.813 10.330 -12.266 1.00 80.69 134 ALA A O 1
ATOM 975 N N . SER A 1 135 ? 5.385 8.925 -10.570 1.00 76.62 135 SER A N 1
ATOM 976 C CA . SER A 1 135 ? 4.089 8.464 -11.062 1.00 76.62 135 SER A CA 1
ATOM 977 C C . SER A 1 135 ? 2.963 8.829 -10.093 1.00 76.62 135 SER A C 1
ATOM 979 O O . SER A 1 135 ? 3.204 8.918 -8.887 1.00 76.62 135 SER A O 1
ATOM 981 N N . PRO A 1 136 ? 1.707 8.918 -10.569 1.00 65.75 136 PRO A N 1
ATOM 982 C CA . PRO A 1 136 ? 0.545 8.982 -9.685 1.00 65.75 136 PRO A CA 1
ATOM 983 C C . PRO A 1 136 ? 0.431 7.769 -8.751 1.00 65.75 136 PRO A C 1
ATOM 985 O O . PRO A 1 136 ? -0.265 7.839 -7.751 1.00 65.75 136 PRO A O 1
ATOM 988 N N . LEU A 1 137 ? 1.105 6.649 -9.039 1.00 60.59 137 LEU A N 1
ATOM 989 C CA . LEU A 1 137 ? 1.125 5.494 -8.138 1.00 60.59 137 LEU A CA 1
ATOM 990 C C . LEU A 1 137 ? 1.897 5.793 -6.845 1.00 60.59 137 LEU A C 1
ATOM 992 O O . LEU A 1 137 ? 1.561 5.239 -5.803 1.00 60.59 137 LEU A O 1
ATOM 996 N N . GLY A 1 138 ? 2.867 6.715 -6.881 1.00 60.31 138 GLY A N 1
ATOM 997 C CA . GLY A 1 138 ? 3.615 7.145 -5.699 1.00 60.31 138 GLY A CA 1
ATOM 998 C C . GLY A 1 138 ? 2.721 7.745 -4.610 1.00 60.31 138 GLY A C 1
ATOM 999 O O . GLY A 1 138 ? 2.950 7.487 -3.431 1.00 60.31 138 GLY A O 1
ATOM 1000 N N . SER A 1 139 ? 1.645 8.448 -4.987 1.00 66.00 139 SER A N 1
ATOM 1001 C CA . SER A 1 139 ? 0.684 9.000 -4.021 1.00 66.00 139 SER A CA 1
ATOM 1002 C C . SER A 1 139 ? -0.202 7.944 -3.359 1.00 66.00 139 SER A C 1
ATOM 1004 O O . SER A 1 139 ? -0.855 8.250 -2.375 1.00 66.00 139 SER A O 1
ATOM 1006 N N . TYR A 1 140 ? -0.263 6.719 -3.892 1.00 61.44 140 TYR A N 1
ATOM 1007 C CA . TYR A 1 140 ? -0.971 5.615 -3.230 1.00 61.44 140 TYR A CA 1
ATOM 1008 C C . TYR A 1 140 ? -0.094 4.904 -2.198 1.00 61.44 140 TYR A C 1
ATOM 1010 O O . TYR A 1 140 ? -0.615 4.155 -1.377 1.00 61.44 140 TYR A O 1
ATOM 1018 N N . SER A 1 141 ? 1.223 5.113 -2.252 1.00 58.00 141 SER A N 1
ATOM 1019 C CA . SER A 1 141 ? 2.199 4.509 -1.343 1.00 58.00 141 SER A CA 1
ATOM 1020 C C . SER A 1 141 ? 2.662 5.428 -0.213 1.00 58.00 141 SER A C 1
ATOM 1022 O O . SER A 1 141 ? 3.559 5.009 0.512 1.00 58.00 141 SER A O 1
ATOM 1024 N N . ALA A 1 142 ? 2.106 6.642 -0.095 1.00 57.22 142 ALA A N 1
ATOM 1025 C CA . ALA A 1 142 ? 2.508 7.687 0.850 1.00 57.22 142 ALA A CA 1
ATOM 1026 C C . ALA A 1 142 ? 1.322 8.223 1.658 1.00 57.22 142 ALA A C 1
ATOM 1028 O O . ALA A 1 142 ? 0.215 8.312 1.077 1.00 57.22 142 ALA A O 1
#

Foldseek 3Di:
DLVVLLVVLLVVLVVVDDLVCQLVDQVSVQQLVQLLCCLVPVDRWAAPPGDQWDDDPVHTTAHVVHHDRDPLCNVLSNCQVVQCVVDHSRSSVSNLPVLSVVLSVQLSVQLVVCVVVVHDPVSSSVSSCCSGVVDPSSVSND

Radius of gyration: 18.18 Å; chains: 1; bounding box: 55×24×47 Å

Sequence (142 aa):
MLLWSVLLSMLVLGALVDDRHVGLIADGRQMIRTAVAIVETGELGQARGRDFTLDREDGDAVSRFGMAMSLLQVPAAWLAPRVEALGPGRSQALFLLVPWLAVGVAAAAAGGIARRLGGTDAQVASAVLLASVASPLGSYSA

Secondary structure (DSSP, 8-state):
-HHHHHHHHHHHHHHH--GGGTTTSHHHHHHHHHHHHHHHHSS--B-TT-TTEEE-TTS-EEETT-----GGGHHHHHHHHHHHTTSTTTTTTHHHHHHHHHHHHHHHHHHHHHHHTT--HHHHHHHHHHTTTTSTTGGG--

pLDDT: mean 82.02, std 9.85, range [55.53, 97.44]